Protein AF-A0A920MKS6-F1 (afdb_monomer_lite)

pLDDT: mean 92.8, std 3.61, range [83.75, 97.25]

Structure (mmCIF, N/CA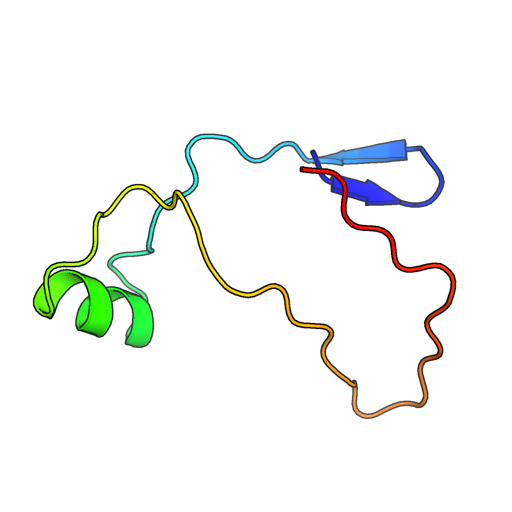/C/O backbone):
data_AF-A0A920MKS6-F1
#
_entry.id   AF-A0A920MKS6-F1
#
loop_
_atom_site.group_PDB
_atom_site.id
_atom_site.type_symbol
_atom_site.label_atom_id
_atom_site.label_alt_id
_atom_site.label_comp_id
_atom_site.label_asym_id
_atom_site.label_entity_id
_atom_site.label_seq_id
_atom_site.pdbx_PDB_ins_code
_atom_site.Cartn_x
_atom_site.Cartn_y
_atom_site.Cartn_z
_atom_site.occupancy
_atom_site.B_iso_or_equiv
_atom_site.auth_seq_id
_atom_site.auth_comp_id
_atom_site.auth_asym_id
_atom_site.auth_atom_id
_atom_site.pdbx_PDB_model_num
ATOM 1 N N . MET A 1 1 ? -4.181 10.230 -2.291 1.00 86.38 1 MET A N 1
ATOM 2 C CA . MET A 1 1 ? -3.991 11.312 -1.292 1.00 86.38 1 MET A CA 1
ATOM 3 C C . MET A 1 1 ? -3.996 10.702 0.097 1.00 86.38 1 MET A C 1
ATOM 5 O O . MET A 1 1 ? -4.930 9.976 0.411 1.00 86.38 1 MET A O 1
ATOM 9 N N . HIS A 1 2 ? -2.989 11.003 0.911 1.00 91.56 2 HIS A N 1
ATOM 10 C CA . HIS A 1 2 ? -2.897 10.556 2.299 1.00 91.56 2 HIS A CA 1
ATOM 11 C C . HIS A 1 2 ? -3.284 11.697 3.254 1.00 91.56 2 HIS A C 1
ATOM 13 O O . HIS A 1 2 ? -2.815 12.826 3.084 1.00 91.56 2 HIS A O 1
ATOM 19 N N . ARG A 1 3 ? -4.150 11.419 4.241 1.00 95.12 3 ARG A N 1
ATOM 20 C CA . ARG A 1 3 ? -4.659 12.418 5.197 1.00 95.12 3 ARG A CA 1
ATOM 21 C C . ARG A 1 3 ? -4.581 11.929 6.639 1.00 95.12 3 ARG A C 1
ATOM 23 O O . ARG A 1 3 ? -4.900 10.776 6.910 1.00 95.12 3 ARG A O 1
ATOM 30 N N . ILE A 1 4 ? -4.270 12.843 7.556 1.00 94.94 4 ILE A N 1
ATOM 31 C CA . ILE A 1 4 ? -4.317 12.628 9.009 1.00 94.94 4 ILE A CA 1
ATOM 32 C C . ILE A 1 4 ? -5.138 13.766 9.614 1.00 94.94 4 ILE A C 1
ATOM 34 O O . ILE A 1 4 ? -4.905 14.926 9.298 1.00 94.94 4 ILE A O 1
ATOM 38 N N . ASN A 1 5 ? -6.131 13.451 10.451 1.00 95.50 5 ASN A N 1
ATOM 39 C CA . ASN A 1 5 ? -7.009 14.448 11.087 1.00 95.50 5 ASN A CA 1
ATOM 40 C C . ASN A 1 5 ? -7.663 15.449 10.106 1.00 95.50 5 ASN A C 1
ATOM 42 O O . ASN A 1 5 ? -7.943 16.587 10.459 1.00 95.50 5 ASN A O 1
ATOM 46 N N . GLY A 1 6 ? -7.923 15.018 8.867 1.00 93.81 6 GLY A N 1
ATOM 47 C CA . GLY A 1 6 ? -8.503 15.855 7.811 1.00 93.81 6 GLY A CA 1
ATOM 48 C C . GLY A 1 6 ? -7.487 16.667 7.003 1.00 93.81 6 GLY A C 1
ATOM 49 O O . GLY A 1 6 ? -7.837 17.151 5.927 1.00 93.81 6 GLY A O 1
ATOM 50 N N . GLU A 1 7 ? -6.233 16.746 7.444 1.00 95.50 7 GLU A N 1
ATOM 51 C CA . GLU A 1 7 ? -5.169 17.487 6.768 1.00 95.50 7 GLU A CA 1
ATOM 52 C C . GLU A 1 7 ? -4.410 16.595 5.783 1.00 95.50 7 GLU A C 1
ATOM 54 O O . GLU A 1 7 ? -4.128 15.426 6.057 1.00 95.50 7 GLU A O 1
ATOM 59 N N . SER A 1 8 ? -4.100 17.138 4.602 1.00 93.19 8 SER A N 1
ATOM 60 C CA . SER A 1 8 ? -3.349 16.417 3.573 1.00 93.19 8 SER A CA 1
ATOM 61 C C . SER A 1 8 ? -1.869 16.385 3.928 1.00 93.19 8 SER A C 1
ATOM 63 O O . SER A 1 8 ? -1.238 17.433 4.005 1.00 93.19 8 SER A O 1
ATOM 65 N N . GLY A 1 9 ? -1.314 15.180 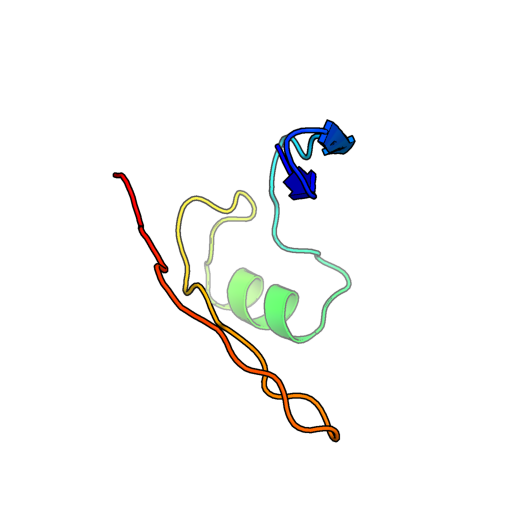4.074 1.00 92.94 9 GLY A N 1
ATOM 66 C CA . GLY A 1 9 ? 0.126 14.990 4.241 1.00 92.94 9 GLY A CA 1
ATOM 67 C C . GLY A 1 9 ? 0.842 14.999 2.893 1.00 92.94 9 GLY A C 1
ATOM 68 O O . GLY A 1 9 ? 1.680 15.854 2.634 1.00 92.94 9 GLY A O 1
ATOM 69 N N . PHE A 1 10 ? 0.478 14.067 2.007 1.00 92.38 10 PHE A N 1
ATOM 70 C CA . PHE A 1 10 ? 1.081 13.955 0.677 1.00 92.38 10 PHE A CA 1
ATOM 71 C C . PHE A 1 10 ? 0.132 13.342 -0.360 1.00 92.38 10 PHE A C 1
ATOM 73 O O . PHE A 1 10 ? -0.899 12.731 -0.046 1.00 92.38 10 PHE A O 1
ATOM 80 N N . ILE A 1 11 ? 0.505 13.507 -1.627 1.00 90.75 11 ILE A N 1
ATOM 81 C CA . ILE A 1 11 ? -0.173 12.933 -2.786 1.00 90.75 11 ILE A CA 1
ATOM 82 C C . ILE A 1 11 ? 0.839 12.046 -3.507 1.00 90.75 11 ILE A C 1
ATOM 84 O O . ILE A 1 11 ? 1.888 12.524 -3.920 1.00 90.75 11 ILE A O 1
ATOM 88 N N . LEU A 1 12 ? 0.509 10.762 -3.629 1.00 88.62 12 LEU A N 1
ATOM 89 C CA . LEU A 1 12 ? 1.205 9.831 -4.509 1.00 88.62 12 LEU A CA 1
ATOM 90 C C . LEU A 1 12 ? 0.459 9.788 -5.839 1.00 88.62 12 LEU A C 1
ATOM 92 O O . LEU A 1 12 ? -0.775 9.741 -5.838 1.00 88.62 12 LEU A O 1
ATOM 96 N N . ASN A 1 13 ? 1.216 9.793 -6.928 1.00 89.06 13 ASN A N 1
ATOM 97 C CA . ASN A 1 13 ? 0.740 9.599 -8.293 1.00 89.06 13 ASN A CA 1
ATOM 98 C C . ASN A 1 13 ? 1.547 8.454 -8.918 1.00 89.06 13 ASN A C 1
ATOM 100 O O . ASN A 1 13 ? 2.621 8.133 -8.411 1.00 89.06 13 ASN A O 1
ATOM 104 N N . ASP A 1 14 ? 1.022 7.859 -9.990 1.00 89.62 14 ASP A N 1
ATOM 105 C CA . ASP A 1 14 ? 1.725 6.864 -10.811 1.00 89.62 14 ASP A CA 1
ATOM 106 C C . ASP A 1 14 ? 2.318 5.696 -10.000 1.00 89.62 14 ASP A C 1
ATOM 108 O O . ASP A 1 14 ? 3.510 5.404 -10.086 1.00 89.62 14 ASP A O 1
ATOM 112 N N . MET A 1 15 ? 1.480 5.044 -9.179 1.00 92.00 15 MET A N 1
ATOM 113 C CA . MET A 1 15 ? 1.895 3.920 -8.328 1.00 92.00 15 MET A CA 1
ATOM 114 C C . MET A 1 15 ? 2.446 2.764 -9.165 1.00 92.00 15 MET A C 1
ATOM 116 O O . MET A 1 15 ? 1.754 2.217 -10.024 1.00 92.00 15 MET A O 1
ATOM 120 N N . GLN A 1 16 ? 3.681 2.372 -8.866 1.00 95.44 16 GLN A N 1
ATOM 121 C CA . GLN A 1 16 ? 4.412 1.336 -9.584 1.00 95.44 16 GLN A CA 1
ATOM 122 C C . GLN A 1 16 ? 5.037 0.339 -8.617 1.00 95.44 16 GLN A C 1
ATOM 124 O O . GLN A 1 16 ? 5.304 0.666 -7.459 1.00 95.44 16 GLN A O 1
ATOM 129 N N . LEU A 1 17 ? 5.261 -0.876 -9.112 1.00 94.94 17 LEU A N 1
ATOM 130 C CA . LEU A 1 17 ? 6.170 -1.816 -8.473 1.00 94.94 17 LEU A CA 1
ATOM 131 C C . LEU A 1 17 ? 7.593 -1.252 -8.536 1.00 94.94 17 LEU A C 1
ATOM 133 O O . LEU A 1 17 ? 8.025 -0.771 -9.581 1.00 94.94 17 LEU A O 1
ATOM 137 N N . ASP A 1 18 ? 8.297 -1.302 -7.411 1.00 94.44 18 ASP A N 1
ATOM 138 C CA . ASP A 1 18 ? 9.690 -0.873 -7.323 1.00 94.44 18 ASP A CA 1
ATOM 139 C C . ASP A 1 18 ? 10.600 -1.974 -7.884 1.00 94.44 18 ASP A C 1
ATOM 141 O O . ASP A 1 18 ? 10.616 -3.091 -7.375 1.00 94.44 18 ASP A O 1
ATOM 145 N N . GLU A 1 19 ? 11.344 -1.688 -8.950 1.00 94.06 19 GLU A N 1
ATOM 146 C CA . GLU A 1 19 ? 12.222 -2.672 -9.597 1.00 94.06 19 GLU A CA 1
ATOM 147 C C . GLU A 1 19 ? 13.402 -3.091 -8.704 1.00 94.06 19 GLU A C 1
ATOM 149 O O . GLU A 1 19 ? 13.943 -4.192 -8.871 1.00 94.06 19 GLU A O 1
ATOM 154 N N . ASP A 1 20 ? 13.773 -2.242 -7.740 1.00 95.69 20 ASP A N 1
ATOM 155 C CA . ASP A 1 20 ? 14.849 -2.511 -6.787 1.00 95.69 20 ASP A CA 1
ATOM 156 C C . ASP A 1 20 ? 14.361 -3.319 -5.567 1.00 95.69 20 ASP A C 1
ATOM 158 O O . ASP A 1 20 ? 15.178 -3.894 -4.835 1.00 95.69 20 ASP A O 1
ATOM 162 N N . ASP A 1 21 ? 13.042 -3.433 -5.359 1.00 96.81 21 ASP A N 1
ATOM 163 C CA . ASP A 1 21 ? 12.468 -4.266 -4.304 1.00 96.81 21 ASP A CA 1
ATOM 164 C C . ASP A 1 21 ? 12.467 -5.754 -4.697 1.00 96.81 21 ASP A C 1
ATOM 166 O O . ASP A 1 21 ? 12.051 -6.168 -5.782 1.00 96.81 21 ASP A O 1
ATOM 170 N N . ALA A 1 22 ? 12.945 -6.603 -3.784 1.00 97.25 22 ALA A N 1
ATOM 171 C CA . ALA A 1 22 ? 13.158 -8.017 -4.074 1.00 97.25 22 ALA A CA 1
ATOM 172 C C . ALA A 1 22 ? 11.852 -8.789 -4.317 1.00 97.25 22 ALA A C 1
ATOM 174 O O . ALA A 1 22 ? 11.870 -9.766 -5.072 1.00 97.25 22 ALA A O 1
ATOM 175 N N . ASP A 1 23 ? 10.748 -8.393 -3.680 1.00 95.12 23 ASP A N 1
ATOM 176 C CA . ASP A 1 23 ? 9.446 -9.036 -3.855 1.00 95.12 23 ASP A CA 1
ATOM 177 C C . ASP A 1 23 ? 8.746 -8.519 -5.113 1.00 95.12 23 ASP A C 1
ATOM 179 O O . ASP A 1 23 ? 8.266 -9.320 -5.921 1.00 95.12 23 ASP A O 1
ATOM 183 N N . ALA A 1 24 ? 8.774 -7.209 -5.345 1.00 95.62 24 ALA A N 1
ATOM 184 C CA . ALA A 1 24 ? 8.283 -6.588 -6.568 1.00 95.62 24 ALA A CA 1
ATOM 185 C C . ALA A 1 24 ? 8.985 -7.141 -7.816 1.00 95.62 24 ALA A C 1
ATOM 187 O O . ALA A 1 24 ? 8.313 -7.518 -8.778 1.00 95.62 24 ALA A O 1
ATOM 188 N N . ARG A 1 25 ? 10.312 -7.313 -7.781 1.00 96.94 25 ARG A N 1
ATOM 189 C CA . ARG A 1 25 ? 11.058 -7.933 -8.883 1.00 96.94 25 ARG A CA 1
ATOM 190 C C . ARG A 1 25 ? 10.573 -9.348 -9.197 1.00 96.94 25 ARG A C 1
ATOM 192 O O . ARG A 1 25 ? 10.399 -9.679 -10.365 1.00 96.94 25 ARG A O 1
ATOM 199 N N . ARG A 1 26 ? 10.284 -10.169 -8.179 1.00 96.75 26 ARG A N 1
ATOM 200 C CA . ARG A 1 26 ? 9.723 -11.520 -8.390 1.00 96.75 26 ARG A CA 1
ATOM 201 C C . ARG A 1 26 ? 8.352 -11.467 -9.062 1.00 96.75 26 ARG A C 1
ATOM 203 O O . ARG A 1 26 ? 8.052 -12.320 -9.892 1.00 96.75 26 ARG A O 1
ATOM 210 N N . LEU A 1 27 ? 7.521 -10.484 -8.713 1.00 94.62 27 LEU A N 1
ATOM 211 C CA . LEU A 1 27 ? 6.214 -10.284 -9.343 1.00 94.62 27 LEU A CA 1
ATOM 212 C C . LEU A 1 27 ? 6.359 -9.848 -10.805 1.00 94.62 27 LEU A C 1
ATOM 214 O O . LEU A 1 27 ? 5.682 -10.400 -11.671 1.00 94.62 27 LEU A O 1
ATOM 218 N N . LEU A 1 28 ? 7.264 -8.908 -11.086 1.00 96.38 28 LEU A N 1
ATOM 219 C CA . LEU A 1 28 ? 7.566 -8.444 -12.443 1.00 96.38 28 LEU A CA 1
ATOM 220 C C . LEU A 1 28 ? 8.097 -9.589 -13.319 1.00 96.38 28 LEU A C 1
ATOM 222 O O . LEU A 1 28 ? 7.601 -9.801 -14.424 1.00 96.38 28 LEU A O 1
ATOM 226 N N . GLU A 1 29 ? 9.034 -10.389 -12.804 1.00 96.62 29 GLU A N 1
ATOM 227 C CA . GLU A 1 29 ? 9.552 -11.592 -13.475 1.00 96.62 29 GLU A CA 1
ATOM 228 C C . GLU A 1 29 ? 8.457 -12.647 -13.715 1.00 96.62 29 GLU A C 1
ATOM 230 O O . GLU A 1 29 ? 8.492 -13.364 -14.717 1.00 96.62 29 GLU A O 1
ATOM 235 N N . ALA A 1 30 ? 7.456 -12.718 -12.833 1.00 96.12 30 ALA A N 1
ATOM 236 C CA . ALA A 1 30 ? 6.280 -13.574 -12.986 1.00 96.12 30 ALA A CA 1
ATOM 237 C C . ALA A 1 30 ? 5.205 -12.996 -13.935 1.00 96.12 30 ALA A C 1
ATOM 239 O O . ALA A 1 30 ? 4.169 -13.633 -14.138 1.00 96.12 30 ALA A O 1
ATOM 240 N N . GLY A 1 31 ? 5.442 -11.825 -14.538 1.00 95.38 31 GLY A N 1
ATOM 241 C CA . GLY A 1 31 ? 4.563 -11.206 -15.533 1.00 95.38 31 GLY A CA 1
ATOM 242 C C . GLY A 1 31 ? 3.563 -10.189 -14.979 1.00 95.38 31 GLY A C 1
ATOM 243 O O . GLY A 1 31 ? 2.610 -9.841 -15.679 1.00 95.38 31 GLY A O 1
ATOM 24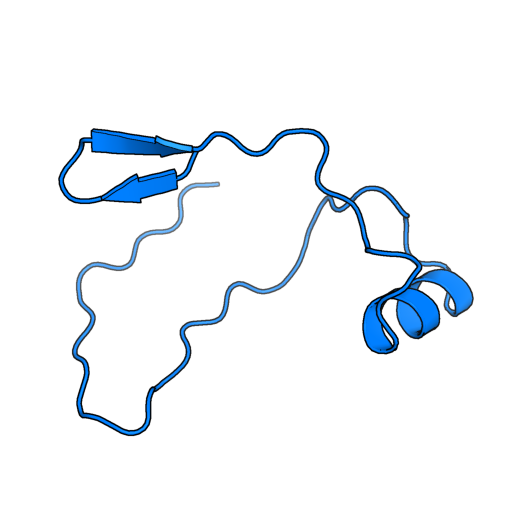4 N N . ALA A 1 32 ? 3.744 -9.711 -13.745 1.00 94.62 32 ALA A N 1
ATOM 245 C CA . ALA A 1 32 ? 2.946 -8.605 -13.225 1.00 94.62 32 ALA A CA 1
ATOM 246 C C . ALA A 1 32 ? 3.206 -7.301 -14.006 1.00 94.62 32 ALA A C 1
ATOM 248 O O . ALA A 1 32 ? 4.293 -7.064 -14.531 1.00 94.62 32 ALA A O 1
ATOM 249 N N . SER A 1 33 ? 2.194 -6.434 -14.057 1.00 95.62 33 SER A N 1
ATOM 250 C CA . SER A 1 33 ? 2.321 -5.078 -14.602 1.00 95.62 33 SER A CA 1
ATOM 251 C C . SER A 1 33 ? 3.209 -4.212 -13.705 1.00 95.62 33 SER A C 1
ATOM 253 O O . SER A 1 33 ? 3.059 -4.243 -12.486 1.00 95.62 33 SER A O 1
ATOM 255 N N . LEU A 1 34 ? 4.059 -3.370 -14.307 1.00 94.88 34 LEU A N 1
ATOM 256 C CA . LEU A 1 34 ? 4.793 -2.327 -13.578 1.00 94.88 34 LEU A CA 1
ATOM 257 C C . LEU A 1 34 ? 3.837 -1.337 -12.903 1.00 94.88 34 LEU A C 1
ATOM 259 O O . LEU A 1 34 ? 4.067 -0.936 -11.769 1.00 94.88 34 LEU A O 1
ATOM 263 N N . GLN A 1 35 ? 2.757 -0.961 -13.594 1.00 95.62 35 GLN A N 1
ATOM 264 C CA . GLN A 1 35 ? 1.726 -0.075 -13.053 1.00 95.62 35 GLN A CA 1
ATOM 265 C C . GLN A 1 35 ? 0.813 -0.861 -12.114 1.00 95.62 35 GLN A C 1
ATOM 267 O O . GLN A 1 35 ? 0.228 -1.869 -12.527 1.00 95.62 35 GLN A O 1
ATOM 272 N N . LEU A 1 36 ? 0.676 -0.382 -10.878 1.00 92.38 36 LEU A N 1
ATOM 273 C CA . LEU A 1 36 ? -0.130 -1.021 -9.846 1.00 92.38 36 LEU A CA 1
ATOM 274 C C . LEU A 1 36 ? -1.599 -0.590 -9.974 1.00 92.38 36 LEU A C 1
ATOM 276 O O . LEU A 1 36 ? -1.949 0.556 -9.693 1.00 92.38 36 LEU A O 1
ATOM 280 N N . SER A 1 37 ? -2.465 -1.519 -10.379 1.00 90.00 37 SER A N 1
ATOM 281 C CA . SER A 1 37 ? -3.912 -1.288 -10.523 1.00 90.00 37 SER A CA 1
ATOM 282 C C . SER A 1 37 ? -4.751 -1.898 -9.401 1.00 90.00 37 SER A C 1
ATOM 284 O O . SER A 1 37 ? -5.877 -1.465 -9.173 1.00 90.00 37 SER A O 1
ATOM 286 N N . GLU A 1 38 ? -4.223 -2.910 -8.714 1.00 89.12 38 GLU A N 1
ATOM 287 C CA . GLU A 1 38 ? -4.934 -3.682 -7.696 1.00 89.12 38 GLU A CA 1
ATOM 288 C C . GLU A 1 38 ? -3.963 -4.304 -6.687 1.00 89.12 38 GLU A C 1
ATOM 290 O O . GLU A 1 38 ? -2.755 -4.365 -6.917 1.00 89.12 38 GLU A O 1
ATOM 295 N N . GLY A 1 39 ? -4.491 -4.761 -5.552 1.00 88.69 39 GLY A N 1
ATOM 296 C CA . GLY A 1 39 ? -3.701 -5.404 -4.510 1.00 88.69 39 GLY A CA 1
ATOM 297 C C . GLY A 1 39 ? -4.473 -5.571 -3.207 1.00 88.69 39 GLY A C 1
ATOM 298 O O . GLY A 1 39 ? -5.677 -5.318 -3.129 1.00 88.69 39 GLY A O 1
ATOM 299 N N . TYR A 1 40 ? -3.761 -5.989 -2.166 1.00 91.19 40 TYR A N 1
ATOM 300 C CA . TYR A 1 40 ? -4.316 -6.137 -0.825 1.00 91.19 40 TYR A CA 1
ATOM 301 C C . TYR A 1 40 ? -4.029 -4.900 0.024 1.00 91.19 40 TYR A C 1
ATOM 303 O O . TYR A 1 40 ? -2.936 -4.342 -0.016 1.00 91.19 40 TYR A O 1
ATOM 311 N N . ILE A 1 41 ? -5.003 -4.511 0.848 1.00 92.56 41 ILE A N 1
ATOM 312 C CA . ILE A 1 41 ? -4.812 -3.521 1.910 1.00 92.56 41 ILE A CA 1
ATOM 313 C C . ILE A 1 41 ? -4.617 -4.286 3.216 1.00 92.56 41 ILE A C 1
ATOM 315 O O . ILE A 1 41 ? -5.490 -5.052 3.625 1.00 92.56 41 ILE A O 1
ATOM 319 N N . ALA A 1 42 ? -3.485 -4.067 3.877 1.00 93.38 42 ALA A N 1
ATOM 320 C CA . ALA A 1 42 ? -3.176 -4.662 5.170 1.00 93.38 42 ALA A CA 1
ATOM 321 C C . ALA A 1 42 ? -3.112 -3.587 6.261 1.00 93.38 42 ALA A C 1
ATOM 323 O O . ALA A 1 42 ? -2.652 -2.470 6.027 1.00 93.38 42 ALA A O 1
ATOM 324 N N . ILE A 1 43 ? -3.554 -3.940 7.469 1.00 91.88 43 ILE A N 1
ATOM 325 C CA . ILE A 1 43 ? -3.322 -3.149 8.680 1.00 91.88 43 ILE A CA 1
ATOM 326 C C . ILE A 1 43 ? -2.329 -3.932 9.524 1.00 91.88 43 ILE A C 1
ATOM 328 O O . ILE A 1 43 ? -2.645 -5.017 10.013 1.00 91.88 43 ILE A O 1
ATOM 332 N N . GLN A 1 44 ? -1.127 -3.388 9.667 1.00 90.12 44 GLN A N 1
ATOM 333 C CA . GLN A 1 44 ? -0.081 -4.015 10.457 1.00 90.12 44 GLN A CA 1
ATOM 334 C C . GLN A 1 44 ? -0.325 -3.779 11.950 1.00 90.12 44 GLN A C 1
ATOM 336 O O . GLN A 1 44 ? -0.615 -2.664 12.385 1.00 90.12 44 GLN A O 1
ATOM 341 N N . ALA A 1 45 ? -0.199 -4.846 12.737 1.00 84.69 45 ALA A N 1
ATOM 342 C CA . ALA A 1 45 ? -0.081 -4.731 14.180 1.00 84.69 45 ALA A CA 1
ATOM 343 C C . ALA A 1 45 ? 1.372 -4.393 14.528 1.00 84.69 45 ALA A C 1
ATOM 345 O O . ALA A 1 45 ? 2.292 -5.080 14.089 1.00 84.69 45 ALA A O 1
ATOM 346 N N . GLU A 1 46 ? 1.570 -3.348 15.321 1.00 83.75 46 GLU A N 1
ATOM 347 C CA . GLU A 1 46 ? 2.886 -2.989 15.843 1.00 83.75 46 GLU A CA 1
ATOM 348 C C . GLU A 1 46 ? 3.194 -3.732 17.149 1.00 83.75 46 GLU A C 1
ATOM 350 O O . GLU A 1 46 ? 2.325 -4.355 17.765 1.00 83.75 46 GLU A O 1
ATOM 355 N N . SER A 1 47 ? 4.442 -3.631 17.613 1.00 83.94 47 SER A N 1
ATOM 356 C CA . SER A 1 47 ? 4.893 -4.203 18.895 1.00 83.94 47 SER A CA 1
ATOM 357 C C . SER A 1 47 ? 4.173 -3.625 20.127 1.00 83.94 47 SER A C 1
ATOM 359 O O . SER A 1 47 ? 4.312 -4.146 21.238 1.00 83.94 47 SER A O 1
ATOM 361 N N . HIS A 1 48 ? 3.394 -2.555 19.956 1.00 84.50 48 HIS A N 1
ATOM 362 C CA . HIS A 1 48 ? 2.592 -1.924 20.998 1.00 84.50 48 HIS A CA 1
ATOM 363 C C . HIS A 1 48 ? 1.090 -1.989 20.679 1.00 84.50 48 HIS A C 1
ATOM 365 O O . HIS A 1 48 ? 0.701 -1.912 19.509 1.00 84.50 48 HIS A O 1
ATOM 371 N N . PRO A 1 49 ? 0.219 -2.089 21.705 1.00 90.69 49 PRO A N 1
ATOM 372 C CA . PRO A 1 49 ? -1.221 -2.175 21.493 1.00 90.69 49 PRO A CA 1
ATOM 373 C C . PRO A 1 49 ? -1.770 -0.974 20.715 1.00 90.69 49 PRO A C 1
ATOM 375 O O . PRO A 1 49 ? -1.638 0.169 21.147 1.00 90.69 49 PRO A O 1
ATOM 378 N N . THR A 1 50 ? -2.443 -1.252 19.597 1.00 92.06 50 THR A N 1
ATOM 379 C CA . THR A 1 50 ? -3.098 -0.245 18.751 1.00 92.06 50 THR A CA 1
ATOM 380 C C . THR A 1 50 ? -4.532 -0.676 18.460 1.00 92.06 50 THR A C 1
ATOM 382 O O . THR A 1 50 ? -4.797 -1.855 18.233 1.00 92.06 50 THR A O 1
ATOM 385 N N . GLN A 1 51 ? -5.476 0.268 18.488 1.00 93.19 51 GLN A N 1
ATOM 386 C CA . GLN A 1 51 ? -6.897 -0.003 18.268 1.00 93.19 51 GLN A CA 1
ATOM 387 C C . GLN A 1 51 ? -7.408 0.762 17.050 1.00 93.19 51 GLN A C 1
ATOM 389 O O . GLN A 1 51 ? -7.284 1.984 16.976 1.00 93.19 51 GLN A O 1
ATOM 394 N N . PHE A 1 52 ? -8.050 0.044 16.131 1.00 93.62 52 PHE A N 1
ATOM 395 C CA . PHE A 1 52 ? -8.674 0.611 14.940 1.00 93.62 52 PHE A CA 1
ATOM 396 C C . PHE A 1 52 ? -10.185 0.386 14.989 1.00 93.62 52 PHE A C 1
ATOM 398 O O . PHE A 1 52 ? -10.661 -0.671 15.399 1.00 93.62 52 PHE A O 1
ATOM 405 N N . ARG A 1 53 ? -10.959 1.386 14.565 1.00 96.44 53 ARG A N 1
ATOM 406 C CA . ARG A 1 53 ? -12.420 1.293 14.434 1.00 96.44 53 ARG A CA 1
ATOM 407 C C . ARG A 1 53 ? -12.891 2.108 13.237 1.00 96.44 53 ARG A C 1
ATOM 409 O O . ARG A 1 53 ? -12.219 3.058 12.854 1.00 96.44 53 ARG A O 1
ATOM 416 N N . LYS A 1 54 ? -14.085 1.787 12.723 1.00 96.62 54 LYS A N 1
ATOM 417 C CA . LYS A 1 54 ? -14.716 2.476 11.580 1.00 96.62 54 LYS A CA 1
ATOM 418 C C . LYS A 1 54 ? -13.844 2.466 10.312 1.00 96.62 54 LYS A C 1
ATOM 420 O O . LYS A 1 54 ? -13.671 3.493 9.669 1.00 96.62 54 LYS A O 1
ATOM 425 N N . ILE A 1 55 ? -13.298 1.304 9.965 1.00 95.38 55 ILE A N 1
ATOM 426 C CA . ILE A 1 55 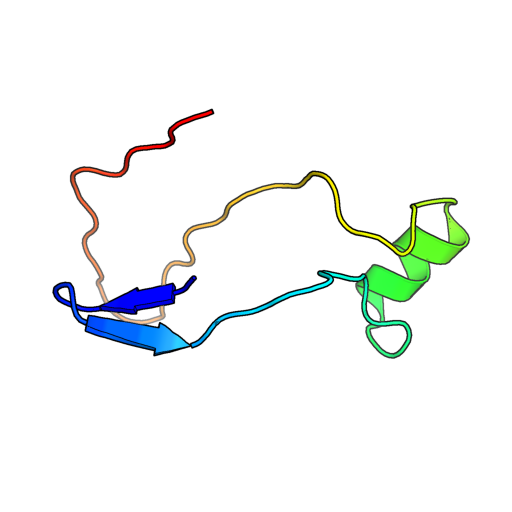? -12.579 1.115 8.700 1.00 95.38 55 ILE A CA 1
ATOM 427 C C . ILE A 1 55 ? -13.624 0.990 7.587 1.00 95.38 55 ILE A C 1
ATOM 429 O O . ILE A 1 55 ? -14.536 0.170 7.692 1.00 95.38 55 ILE A O 1
ATOM 433 N N . GLN A 1 56 ? -13.520 1.827 6.559 1.00 96.19 56 GLN A N 1
ATOM 434 C CA . GLN A 1 56 ? -14.460 1.884 5.440 1.00 96.19 56 GLN A CA 1
ATOM 435 C C . GLN A 1 56 ? -13.676 1.848 4.129 1.00 96.19 56 GLN A C 1
ATOM 437 O O . GLN A 1 56 ? -12.646 2.511 4.013 1.00 96.19 56 GLN A O 1
ATOM 442 N N . ILE A 1 57 ? -14.172 1.081 3.160 1.00 94.50 57 ILE A N 1
ATOM 443 C CA . ILE A 1 57 ? -13.635 1.013 1.800 1.00 94.50 57 ILE A CA 1
ATOM 444 C C . ILE A 1 57 ? -14.755 1.453 0.865 1.00 94.50 57 ILE A C 1
ATOM 446 O O . ILE A 1 57 ? -15.860 0.914 0.932 1.00 94.50 57 ILE A O 1
ATOM 450 N N . ASN A 1 58 ? -14.455 2.427 0.014 1.00 91.88 58 ASN A N 1
ATOM 451 C CA . ASN A 1 58 ? -15.340 2.854 -1.059 1.00 91.88 58 ASN A CA 1
ATOM 452 C C . ASN A 1 58 ? -14.735 2.361 -2.385 1.00 91.88 58 ASN A C 1
ATOM 454 O O . ASN A 1 58 ? -13.522 2.522 -2.544 1.00 91.88 58 ASN A O 1
ATOM 458 N N . PRO A 1 59 ? -15.530 1.747 -3.280 1.00 84.00 59 PRO A N 1
ATOM 459 C CA . PRO A 1 59 ? -15.078 1.368 -4.616 1.00 84.00 59 PRO A CA 1
ATOM 460 C C . PRO A 1 59 ? -14.824 2.588 -5.509 1.00 84.00 59 PRO A C 1
ATOM 462 O O . PRO A 1 59 ? -15.488 3.633 -5.297 1.00 84.00 59 PRO A O 1
#

Radius of gyration: 15.21 Å; chains: 1; bounding box: 30×31×37 Å

Secondary structure (DSSP, 8-state):
-EEETTEEEE---S-B--TTSHHHHHHHHTT--SB--------PPPSS-----------

Foldseek 3Di:
DDDDPNDDDDDDDQDFQDCPDPVSVVCVVVPDDRGDDDDDDDDDDDPDDDDDDDDDDDD

Sequence (59 aa):
MHRINGESGFILNDMQLDEDDADARRLLEAGASLQLSEGYIAIQAESHPTQFRKIQINP

=== Feature glossary ===
The record interleaves many kinds of information about one protein. Here is each kind framed as the question it answers.

Q: What does the local fold look like, residue by residue?
A: The Foldseek 3Di string encodes local tertiary geometry as a 20-letter alphabet — one character per residue — derived from the relative positions of nearby Cα atoms. Unlike the amino-acid sequence, 3Di is a direct function of the 3D structure, so two proteins with the same fold have similar 3Di strings even at low sequence identity.

Q: Which residues are in helices, strands, or loops?
A: The SS8 string is DSSP's per-residue secondary-structure call. α-helix (H) means an i→i+4 H-bond ladder; β-strand (E) means the residue participates in a β-sheet; 3₁₀ (G) and π (I) are tighter and wider helices; T/S are turns/bends; '-' is loop.

Q: How big and how compact is the whole molecule?
A: Radius of gyration (Rg) is the root-mean-square distance of Cα atoms from their centroid — a single number for overall size and compactness. A globular domain of N residues has Rg ≈ 2.2·N^0.38 Å; an extended or disordered chain has a much larger Rg. The Cα contact count is the number of residue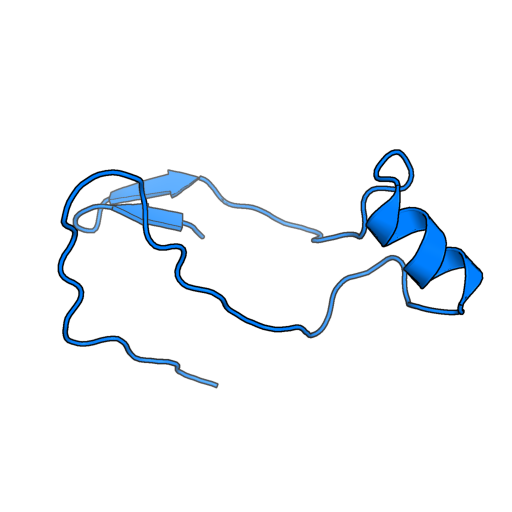 pairs whose Cα atoms are within 8 Å and are more than four positions apart in sequence — a standard proxy for tertiary packing density. The bounding box is the smallest axis-aligned box enclosing all Cα atoms.

Q: Where is each backbone atom in 3D?
A: Structure coordinates are given as an mmCIF _atom_site loop: one row per atom with element, residue name, chain id, sequence number, and x/y/z position in Å. Only the four main-chain atoms per residue are included here; side chains are omitted to keep the record compact.

Q: What is the amino-acid chain?
A: Primary structure: the covalent order of the twenty standard amino acids along the backbone. Two proteins with the same sequence will (almost always) fold to the same structure; two with 30% identity often share a fold but not the details.

Q: What if only a Cα trace is available?
A: Three-state secondary structure (P-SEA) collapses the eight DSSP classes into helix (a), strand (b), and coil (c). P-SEA assigns these from Cα geometry alone — distances and angles — without requiring backbone oxygens, so it works on any Cα trace.

Q: What family and function is it annotated with?
A: Database cross-references. InterPro integrates a dozen domain/family signature databases into unified entries with residue-range hits. GO terms attach function/process/location labels with evidence codes. CATH codes position the fold in a four-level structural taxonomy. Organism is the NCBI-taxonomy species name.

Q: How confident is the AlphaFold model at each residue?
A: pLDDT is the predicted lDDT-Cα score: AlphaFold's confidence that the local environment of each residue (all inter-atomic distances within 15 Å) is correctly placed. It is a per-residue number between 0 and 100, with higher meaning more reliable.

Q: How mobile is each atom in the crystal?
A: B-factor (Debye–Waller factor) reflects atomic displacement in the crystal lattice. It is an experimental observable (units Å²), not a prediction; low values mean the atom is pinned down, high values mean it moves or is heterogeneous across the crystal.

Q: Which residues are buried vs exposed?
A: SASA measures how much of the protein is reachable by solvent. It is computed by rolling a water-sized probe over the atomic surface and summing the exposed area (Å²). Per-residue SASA distinguishes core (buried, low SASA) from surface (exposed, high SASA) residues; total SASA is a whole-molecule size measure.

Q: What do the diagnostic plots show?
A: Plot images: a contact map (which residues are close in 3D, as an N×N binary image), a Ramachandran scatter (backbone torsion angles, revealing secondary-structure composition at a glance), and — for AlphaFold structures — a PAE heatmap (pairwise prediction confidence).

Q: What known structures does this most resemble?
A: The Foldseek neighbor list gives the closest experimentally determined structures in the PDB, ranked by structural alignment. TM-score near 1 means near-identical fold; near 0.3 means only rough topology match. This is how one finds what a novel AlphaFold prediction most resembles in the solved-structure universe.

Q: Are the domains correctly placed relative to each other?
A: Predicted aligned error is AlphaFold's pairwise confidence. Unlike pLDDT (per-residue), PAE is per-residue-pair and captures whether two parts of the structure are correctly placed relative to each other. Units are ångströms of expected positional error.

Q: What do the rendered images show?
A: Structure images are PyMOL renders from six orthogonal camera directions. Cartoon representation draws helices as coils and strands as arrows; sticks shows the backbone as bonds; surface shows the solvent-excluded envelope. Rainbow coloring maps sequence position to hue (blue→red, N→C); chain coloring assigns a distinct color per polypeptide.

Q: What are the backbone torsion angles?
A: φ (phi) and ψ (psi) are the two rotatable backbone dihedrals per residue: φ is the C(i-1)–N–Cα–C torsion, ψ is the N–Cα–C–N(i+1) torsion, both in degrees 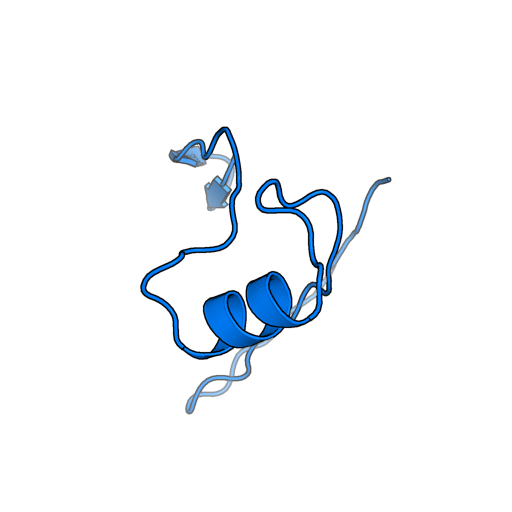on (−180°, 180°]. α-helical residues cluster near (−60°, −45°); β-strand residues near (−120°, +130°). A Ramachandran plot is simply a scatter of (φ, ψ) for every residue.